Protein AF-A0A0C3GAE6-F1 (afdb_monomer_lite)

pLDDT: mean 83.47, std 18.11, range [34.97, 97.12]

Foldseek 3Di:
DDPPDDDPPPPPPPPVDDDDDDPPADWDWDADPVGWTKIGGPQDDPQWDWADDQVDQFIFTWHDDPLAIDTPGTMGTPLRGPCSVLLVQLCVLPVVDDSVDPVCSVVSVPDDRNGDDDDHDD

Radius of gyration: 21.61 Å; chains: 1; bounding box: 74×31×55 Å

Secondary structure (DSSP, 8-state):
-------------------PPP--S-EEEEE-TT--EEEEETT--TTPEEE--TT-SS-EEEEEETTEEEEEEE-EETT-STTHHHHHHHHHH-TT--TT--GGGGGTTTS--SS-------

Sequence (122 aa):
MLYEGLQPTLQTRQEEGVISFIDITPSFLIRTEKGMLGRVPSTAKSGDLVIVPLGGQVPIILRPCHDEFTFVGECYIHGFMDGEALADARKIADPTYDDIDRSWLEKLHEEAIPFPTQEYIL

Structure (mmCIF, N/CA/C/O backbone):
data_AF-A0A0C3GAE6-F1
#
_entry.id   AF-A0A0C3GAE6-F1
#
loop_
_atom_site.group_PDB
_atom_site.id
_atom_site.type_symbol
_atom_site.label_atom_id
_atom_site.label_alt_id
_atom_site.label_comp_id
_atom_site.label_asym_id
_atom_site.label_entity_id
_atom_site.label_seq_id
_atom_site.pdbx_PDB_ins_code
_atom_site.Cartn_x
_atom_site.Cartn_y
_atom_site.Cartn_z
_atom_site.occupancy
_atom_site.B_iso_or_equiv
_atom_site.auth_seq_id
_atom_site.auth_comp_id
_atom_site.auth_asym_id
_atom_site.auth_atom_id
_atom_site.pdbx_PDB_model_num
ATOM 1 N N . MET A 1 1 ? 52.279 -18.840 36.782 1.00 41.50 1 MET A N 1
ATOM 2 C CA . MET A 1 1 ? 51.184 -19.122 35.833 1.00 41.50 1 MET A CA 1
ATOM 3 C C . MET A 1 1 ? 50.021 -18.230 36.210 1.00 41.50 1 MET A C 1
ATOM 5 O O . MET A 1 1 ? 49.363 -18.488 37.208 1.00 41.50 1 MET A O 1
ATOM 9 N N . LEU A 1 2 ? 49.896 -17.115 35.493 1.00 34.97 2 LEU A N 1
ATOM 10 C CA . LEU A 1 2 ? 48.852 -16.108 35.658 1.00 34.97 2 LEU A CA 1
ATOM 11 C C . LEU A 1 2 ? 47.618 -16.587 34.884 1.00 34.97 2 LEU A C 1
ATOM 13 O O . LEU A 1 2 ? 47.743 -16.908 33.706 1.00 34.97 2 LEU A O 1
ATOM 17 N N . TYR A 1 3 ? 46.458 -16.659 35.535 1.00 35.94 3 TYR A N 1
ATOM 18 C CA . TYR A 1 3 ? 45.172 -16.762 34.847 1.00 35.94 3 TYR A CA 1
ATOM 19 C C . TYR A 1 3 ? 44.577 -15.355 34.782 1.00 35.94 3 TYR A C 1
ATOM 21 O O . TYR A 1 3 ? 43.879 -14.921 35.696 1.00 35.94 3 TYR A O 1
ATOM 29 N N . GLU A 1 4 ? 44.901 -14.629 33.714 1.00 40.06 4 GLU A N 1
ATOM 30 C CA . GLU A 1 4 ? 44.143 -13.449 33.300 1.00 40.06 4 GLU A CA 1
ATOM 31 C C . GLU A 1 4 ? 42.810 -13.936 32.721 1.00 40.06 4 GLU A C 1
ATOM 33 O O . GLU A 1 4 ? 42.722 -14.399 31.585 1.00 40.06 4 GLU A O 1
ATOM 38 N N . GLY A 1 5 ? 41.768 -13.912 33.551 1.00 41.84 5 GLY A N 1
ATOM 39 C CA . GLY A 1 5 ? 40.399 -14.151 33.115 1.00 41.84 5 GLY A CA 1
ATOM 40 C C . GLY A 1 5 ? 39.889 -12.940 32.341 1.00 41.84 5 GLY A C 1
ATOM 41 O O . GLY A 1 5 ? 39.734 -11.864 32.917 1.00 41.84 5 GLY A O 1
ATOM 42 N N . LEU A 1 6 ? 39.641 -13.135 31.044 1.00 42.88 6 LEU A N 1
ATOM 43 C CA . LEU A 1 6 ? 38.947 -12.207 30.151 1.00 42.88 6 LEU A CA 1
ATOM 44 C C . LEU A 1 6 ? 37.731 -11.576 30.852 1.00 42.88 6 LEU A C 1
ATOM 46 O O . LEU A 1 6 ? 36.758 -12.260 31.165 1.00 42.88 6 LEU A O 1
ATOM 50 N N . GLN A 1 7 ? 37.765 -10.259 31.044 1.00 43.19 7 GLN A N 1
ATOM 51 C CA . GLN A 1 7 ? 36.560 -9.463 31.269 1.00 43.19 7 GLN A CA 1
ATOM 52 C C . GLN A 1 7 ? 35.730 -9.524 29.974 1.00 43.19 7 GLN A C 1
ATOM 54 O O . GLN A 1 7 ? 36.258 -9.136 28.926 1.00 43.19 7 GLN A O 1
ATOM 59 N N . PRO A 1 8 ? 34.467 -9.992 29.981 1.00 38.06 8 PRO A N 1
ATOM 60 C CA . PRO A 1 8 ? 33.614 -9.884 28.809 1.00 38.06 8 PRO A CA 1
ATOM 61 C C . PRO A 1 8 ? 33.410 -8.399 28.529 1.00 38.06 8 PRO A C 1
ATOM 63 O O . PRO A 1 8 ? 32.757 -7.689 29.294 1.00 38.06 8 PRO A O 1
ATOM 66 N N . THR A 1 9 ? 34.005 -7.906 27.448 1.00 39.25 9 THR A N 1
ATOM 67 C CA . THR A 1 9 ? 33.728 -6.562 26.959 1.00 39.25 9 THR A CA 1
ATOM 68 C C . THR A 1 9 ? 32.305 -6.601 26.415 1.00 39.25 9 THR A C 1
ATOM 70 O O . THR A 1 9 ? 32.072 -7.045 25.294 1.00 39.25 9 THR A O 1
ATOM 73 N N . LEU A 1 10 ? 31.328 -6.201 27.233 1.00 37.59 10 LEU A N 1
ATOM 74 C CA . LEU A 1 10 ? 29.996 -5.857 26.753 1.00 37.59 10 LEU A CA 1
ATOM 75 C C . LEU A 1 10 ? 30.166 -4.638 25.846 1.00 37.59 10 LEU A C 1
ATOM 77 O O . LEU A 1 10 ? 30.114 -3.496 26.291 1.00 37.59 10 LEU A O 1
ATOM 81 N N . GLN A 1 11 ? 30.431 -4.884 24.566 1.00 40.62 11 GLN A N 1
ATOM 82 C CA . GLN A 1 11 ? 30.254 -3.880 23.534 1.00 40.62 11 GLN A CA 1
ATOM 83 C C . GLN A 1 11 ? 28.749 -3.679 23.392 1.00 40.62 11 GLN A C 1
ATOM 85 O O . GLN A 1 11 ? 28.080 -4.346 22.606 1.00 40.62 11 GLN A O 1
ATOM 90 N N . THR A 1 12 ? 28.194 -2.783 24.204 1.00 44.31 12 THR A N 1
ATOM 91 C CA . THR A 1 12 ? 26.893 -2.193 23.921 1.00 44.31 12 THR A CA 1
ATOM 92 C C . THR A 1 12 ? 27.008 -1.515 22.564 1.00 44.31 12 THR A C 1
ATOM 94 O O . THR A 1 12 ? 27.641 -0.466 22.448 1.00 44.31 12 THR A O 1
ATOM 97 N N . ARG A 1 13 ? 26.438 -2.130 21.521 1.00 43.00 13 ARG A N 1
ATOM 98 C CA . ARG A 1 13 ? 26.124 -1.422 20.279 1.00 43.00 13 ARG A CA 1
ATOM 99 C C . ARG A 1 13 ? 25.167 -0.297 20.665 1.00 43.00 13 ARG A C 1
ATOM 101 O O . ARG A 1 13 ? 23.995 -0.546 20.927 1.00 43.00 13 ARG A O 1
ATOM 108 N N . GLN A 1 14 ? 25.680 0.925 20.760 1.00 47.75 14 GLN A N 1
ATOM 109 C CA . GLN A 1 14 ? 24.846 2.105 20.596 1.00 47.75 14 GLN A CA 1
ATOM 110 C C . GLN A 1 14 ? 24.399 2.097 19.135 1.00 47.75 14 GLN A C 1
ATOM 112 O O . GLN A 1 14 ? 25.145 2.494 18.246 1.00 47.75 14 GLN A O 1
ATOM 117 N N . GLU A 1 15 ? 23.211 1.562 18.872 1.00 55.97 15 GLU A N 1
ATOM 118 C CA . GLU A 1 15 ? 22.473 1.982 17.689 1.00 55.97 15 GLU A CA 1
ATOM 119 C C . GLU A 1 15 ? 21.986 3.394 18.012 1.00 55.97 15 GLU A C 1
ATOM 121 O O . GLU A 1 15 ? 21.177 3.581 18.922 1.00 55.97 15 GLU A O 1
ATOM 126 N N . GLU A 1 16 ? 22.572 4.405 17.369 1.00 49.00 16 GLU A N 1
ATOM 127 C CA . GLU A 1 16 ? 22.118 5.790 17.496 1.00 49.00 16 GLU A CA 1
ATOM 128 C C . GLU A 1 16 ? 20.698 5.901 16.924 1.00 49.00 16 GLU A C 1
ATOM 130 O O . GLU A 1 16 ? 20.482 6.189 15.750 1.00 49.00 16 GLU A O 1
ATOM 135 N N . GLY A 1 17 ? 19.702 5.600 17.754 1.00 56.91 17 GLY A N 1
ATOM 136 C CA . GLY A 1 17 ? 18.298 5.757 17.420 1.00 56.91 17 GLY A CA 1
ATOM 137 C C . GLY A 1 17 ? 17.910 7.221 17.547 1.00 56.91 17 GLY A C 1
ATOM 138 O O . GLY A 1 17 ? 17.623 7.696 18.645 1.00 56.91 17 GLY A O 1
ATOM 139 N N . VAL A 1 18 ? 17.881 7.949 16.431 1.00 60.62 18 VAL A N 1
ATOM 140 C CA . VAL A 1 18 ? 17.176 9.232 16.383 1.00 60.62 18 VAL A CA 1
ATOM 141 C C . VAL A 1 18 ? 15.690 8.931 16.568 1.00 60.62 18 VAL A C 1
ATOM 143 O O . VAL A 1 18 ? 15.067 8.306 15.713 1.00 60.62 18 VAL A O 1
ATOM 146 N N . ILE A 1 19 ? 15.114 9.348 17.696 1.00 57.41 19 ILE A N 1
ATOM 147 C CA . ILE A 1 19 ? 13.665 9.282 17.901 1.00 57.41 19 ILE A CA 1
ATOM 148 C C . ILE A 1 19 ? 13.031 10.318 16.971 1.00 57.41 19 ILE A C 1
ATOM 150 O O . ILE A 1 19 ? 13.075 11.518 17.239 1.00 57.41 19 ILE A O 1
ATOM 154 N N . SER A 1 20 ? 12.443 9.862 15.872 1.00 65.56 20 SER A N 1
ATOM 155 C CA . SER A 1 20 ? 11.478 10.647 15.107 1.00 65.56 20 SER A CA 1
ATOM 156 C C . SER A 1 20 ? 10.098 10.536 15.755 1.00 65.56 20 SER A C 1
ATOM 158 O O . SER A 1 20 ? 9.780 9.534 16.399 1.00 65.56 20 SER A O 1
ATOM 160 N N . PHE A 1 21 ? 9.271 11.569 15.593 1.00 64.38 21 PHE A N 1
ATOM 161 C CA . PHE A 1 21 ? 7.898 11.580 16.092 1.00 64.38 21 PHE A CA 1
ATOM 162 C C . PHE A 1 21 ? 7.146 10.318 15.646 1.00 64.38 21 PHE A C 1
ATOM 164 O O . PHE A 1 21 ? 7.085 10.009 14.458 1.00 64.38 21 PHE A O 1
ATOM 171 N N . ILE A 1 22 ? 6.585 9.594 16.613 1.00 61.41 22 ILE A N 1
ATOM 172 C CA . ILE A 1 22 ? 5.644 8.504 16.369 1.00 61.41 22 ILE A CA 1
ATOM 173 C C . ILE A 1 22 ? 4.249 9.111 16.357 1.00 61.41 22 ILE A C 1
ATOM 175 O O . ILE A 1 22 ? 3.870 9.841 17.273 1.00 61.41 22 ILE A O 1
ATOM 179 N N . ASP A 1 23 ? 3.490 8.796 15.318 1.00 64.81 23 ASP A N 1
ATOM 180 C CA . ASP A 1 23 ? 2.057 9.034 15.282 1.00 64.81 23 ASP A CA 1
ATOM 181 C C . ASP A 1 23 ? 1.391 8.317 16.473 1.00 64.81 23 ASP A C 1
ATOM 183 O O . ASP A 1 23 ? 1.322 7.088 16.526 1.00 64.81 23 ASP A O 1
ATOM 187 N N . ILE A 1 24 ? 0.955 9.112 17.457 1.00 71.56 24 ILE A N 1
ATOM 188 C CA . ILE A 1 24 ? 0.352 8.653 18.718 1.00 71.56 24 ILE A CA 1
ATOM 189 C C . ILE A 1 24 ? -1.119 8.255 18.566 1.00 71.56 24 ILE A C 1
ATOM 191 O O . ILE A 1 24 ? -1.769 7.935 19.567 1.00 71.56 24 ILE A O 1
ATOM 195 N N . THR A 1 25 ? -1.682 8.309 17.355 1.00 80.69 25 THR A N 1
ATOM 196 C CA . THR A 1 25 ? -3.059 7.866 17.158 1.00 80.69 25 THR A CA 1
ATOM 197 C C . THR A 1 25 ? -3.185 6.375 17.493 1.00 80.69 25 THR A C 1
ATOM 199 O O . THR A 1 25 ? -2.312 5.568 17.140 1.00 80.69 25 THR A O 1
ATOM 202 N N . PRO A 1 26 ? -4.255 5.968 18.207 1.00 89.62 26 PRO A N 1
ATOM 203 C CA . PRO A 1 26 ? -4.442 4.565 18.531 1.00 89.62 26 PRO A CA 1
ATOM 204 C C . PRO A 1 26 ? -4.506 3.745 17.242 1.00 89.62 26 PRO A C 1
ATOM 206 O O . PRO A 1 26 ? -5.290 4.045 16.337 1.00 89.62 26 PRO A O 1
ATOM 209 N N . SER A 1 27 ? -3.676 2.709 17.175 1.00 93.06 27 SER A N 1
ATOM 210 C CA . SER A 1 27 ? -3.512 1.851 16.005 1.00 93.06 27 SER A CA 1
ATOM 211 C C . SER A 1 27 ? -3.473 0.383 16.409 1.00 93.06 27 SER A C 1
ATOM 213 O O . SER A 1 27 ? -3.192 0.041 17.560 1.00 93.06 27 SER A O 1
ATOM 215 N N . PHE A 1 28 ? -3.776 -0.489 15.453 1.00 94.94 28 PHE A N 1
ATOM 216 C CA . PHE A 1 28 ? -3.664 -1.932 15.607 1.00 94.94 28 PHE A CA 1
ATOM 217 C C . PHE A 1 28 ? -2.538 -2.475 14.740 1.00 94.94 28 PHE A C 1
ATOM 219 O O . PHE A 1 28 ? -2.361 -2.046 13.599 1.00 94.94 28 PHE A O 1
ATOM 226 N N . LEU A 1 29 ? -1.817 -3.460 15.277 1.00 96.19 29 LEU A N 1
ATOM 227 C CA . LEU A 1 29 ? -1.008 -4.357 14.464 1.00 96.19 29 LEU A CA 1
ATOM 228 C C . LEU A 1 29 ? -1.914 -5.443 13.896 1.00 96.19 29 LEU A C 1
ATOM 230 O O . LEU A 1 29 ? -2.662 -6.085 14.635 1.00 96.19 29 LEU A O 1
ATOM 234 N N . ILE A 1 30 ? -1.841 -5.637 12.586 1.00 96.31 30 ILE A N 1
ATOM 235 C CA . ILE A 1 30 ? -2.667 -6.599 11.864 1.00 96.31 30 ILE A CA 1
ATOM 236 C C . ILE A 1 30 ? -1.810 -7.552 11.046 1.00 96.31 30 ILE A C 1
ATOM 238 O O . ILE A 1 30 ? -0.677 -7.247 10.669 1.00 96.31 30 ILE A O 1
ATOM 242 N N . ARG A 1 31 ? -2.403 -8.697 10.722 1.00 96.44 31 ARG A N 1
ATOM 243 C CA . ARG A 1 31 ? -1.937 -9.584 9.664 1.00 96.44 31 ARG A CA 1
ATOM 244 C C . AR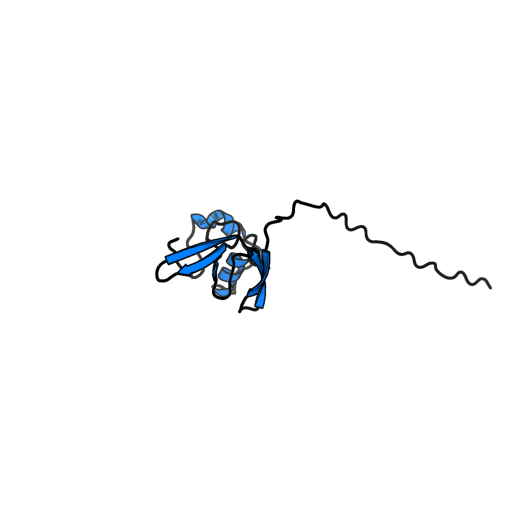G A 1 31 ? -3.037 -9.678 8.615 1.00 96.44 31 ARG A C 1
ATOM 246 O O . ARG A 1 31 ? -4.171 -9.997 8.962 1.00 96.44 31 ARG A O 1
ATOM 253 N N . THR A 1 32 ? -2.718 -9.392 7.358 1.00 94.06 32 THR A N 1
ATOM 254 C CA . THR A 1 32 ? -3.672 -9.548 6.250 1.00 94.06 32 THR A CA 1
ATOM 255 C C . THR A 1 32 ? -3.939 -11.030 5.975 1.00 94.06 32 THR A C 1
ATOM 257 O O . THR A 1 32 ? -3.173 -11.898 6.401 1.00 94.06 32 THR A O 1
ATOM 260 N N . GLU A 1 33 ? -4.991 -11.349 5.219 1.00 92.06 33 GLU A N 1
ATOM 261 C CA . GLU A 1 33 ? -5.283 -12.735 4.809 1.00 92.06 33 GLU A CA 1
ATOM 262 C C . GLU A 1 33 ? -4.137 -13.363 4.003 1.00 92.06 33 GLU A C 1
ATOM 264 O O . GLU A 1 33 ? -3.841 -14.548 4.148 1.00 92.06 33 GLU A O 1
ATOM 269 N N . LYS A 1 34 ? -3.415 -12.543 3.227 1.00 89.50 34 LYS A N 1
ATOM 270 C CA . LYS A 1 34 ? -2.200 -12.938 2.493 1.00 89.50 34 LYS A CA 1
ATOM 271 C C . LYS A 1 34 ? -0.964 -13.073 3.393 1.00 89.50 34 LYS A C 1
ATOM 273 O O . LYS A 1 34 ? 0.122 -13.377 2.918 1.00 89.50 34 LYS A O 1
ATOM 278 N N . GLY A 1 35 ? -1.120 -12.859 4.697 1.00 93.06 35 GLY A N 1
ATOM 279 C CA . GLY A 1 35 ? -0.088 -13.055 5.703 1.00 93.06 35 GLY A CA 1
ATOM 280 C C . GLY A 1 35 ? 0.857 -11.877 5.920 1.00 93.06 35 GLY A C 1
ATOM 281 O O . GLY A 1 35 ? 1.833 -12.043 6.648 1.00 93.06 35 GLY A O 1
ATOM 282 N N . MET A 1 36 ? 0.563 -10.712 5.341 1.00 93.88 36 MET A N 1
ATOM 283 C CA . MET A 1 36 ? 1.404 -9.513 5.427 1.00 93.88 36 MET A CA 1
ATOM 284 C C . MET A 1 36 ? 1.189 -8.802 6.763 1.00 93.88 36 MET A C 1
ATOM 286 O O . MET A 1 36 ? 0.052 -8.698 7.224 1.00 93.88 36 MET A O 1
ATOM 290 N N . LEU A 1 37 ? 2.264 -8.311 7.377 1.00 97.00 37 LEU A N 1
ATOM 291 C CA . LEU A 1 37 ? 2.208 -7.546 8.623 1.00 97.00 37 LEU A CA 1
ATOM 292 C C . LEU A 1 37 ? 1.907 -6.072 8.329 1.00 97.00 37 LEU A C 1
ATOM 294 O O . LEU A 1 37 ? 2.442 -5.509 7.375 1.00 97.00 37 LEU A O 1
ATOM 298 N N . GLY A 1 38 ? 1.093 -5.435 9.167 1.00 95.50 38 GLY A N 1
ATOM 299 C CA . GLY A 1 38 ? 0.771 -4.023 9.003 1.00 95.50 38 GLY A CA 1
ATOM 300 C C . GLY A 1 38 ? 0.362 -3.308 10.283 1.00 95.50 38 GLY A C 1
ATOM 301 O O . GLY A 1 38 ? 0.114 -3.933 11.314 1.00 95.50 38 GLY A O 1
ATOM 302 N N . ARG A 1 39 ? 0.270 -1.981 10.184 1.00 95.25 39 ARG A N 1
ATOM 303 C CA . ARG A 1 39 ? -0.273 -1.065 11.190 1.00 95.25 39 ARG A CA 1
ATOM 304 C C . ARG A 1 39 ? -1.427 -0.284 10.571 1.00 95.25 39 ARG A C 1
ATOM 306 O O . ARG A 1 39 ? -1.249 0.348 9.533 1.00 95.25 39 ARG A O 1
ATOM 313 N N . VAL A 1 40 ? -2.584 -0.298 11.223 1.00 96.00 40 VAL A N 1
ATOM 314 C CA . VAL A 1 40 ? -3.812 0.374 10.761 1.00 96.00 40 VAL A CA 1
ATOM 315 C C . VAL A 1 40 ? -4.409 1.257 11.858 1.00 96.00 40 VAL A C 1
ATOM 317 O O . VAL A 1 40 ? -4.117 1.024 13.036 1.00 96.00 40 VAL A O 1
ATOM 320 N N . PRO A 1 41 ? -5.272 2.233 11.524 1.00 95.38 41 PRO A N 1
ATOM 321 C CA . PRO A 1 41 ? -6.001 3.006 12.524 1.00 95.38 41 PRO A CA 1
ATOM 322 C C . PRO A 1 41 ? -6.844 2.096 13.427 1.00 95.38 41 PRO A C 1
ATOM 324 O O . PRO A 1 41 ? -7.398 1.096 12.977 1.00 95.38 41 PRO A O 1
ATOM 327 N N . SER A 1 42 ? -7.009 2.461 14.697 1.00 95.38 42 SER A N 1
ATOM 328 C CA . SER A 1 42 ? -7.874 1.738 15.654 1.00 95.38 42 SER A CA 1
ATOM 329 C C . SER A 1 42 ? -9.354 1.671 15.256 1.00 95.38 42 SER A C 1
ATOM 331 O O . SER A 1 42 ? -10.123 0.898 15.823 1.00 95.38 42 SER A O 1
ATOM 333 N N . THR A 1 43 ? -9.776 2.477 14.283 1.00 95.88 43 THR A N 1
ATOM 334 C CA . THR A 1 43 ? -11.117 2.439 13.690 1.00 95.88 43 THR A CA 1
ATOM 335 C C . THR A 1 43 ? -11.277 1.328 12.650 1.00 95.88 43 THR A C 1
ATOM 337 O O . THR A 1 43 ? -12.414 1.067 12.233 1.00 95.88 43 THR A O 1
ATOM 340 N N . ALA A 1 44 ? -10.182 0.677 12.240 1.00 96.94 44 ALA A N 1
ATOM 341 C CA . ALA A 1 44 ? -10.179 -0.447 11.313 1.00 96.94 44 ALA A CA 1
ATOM 342 C C . ALA A 1 44 ? -10.787 -1.710 11.940 1.00 96.94 44 ALA A C 1
ATOM 344 O O . ALA A 1 44 ? -10.749 -1.920 13.155 1.00 96.94 44 ALA A O 1
ATOM 345 N N . LYS A 1 45 ? -11.387 -2.552 11.100 1.00 96.38 45 LYS A N 1
ATOM 346 C CA . LYS A 1 45 ? -12.144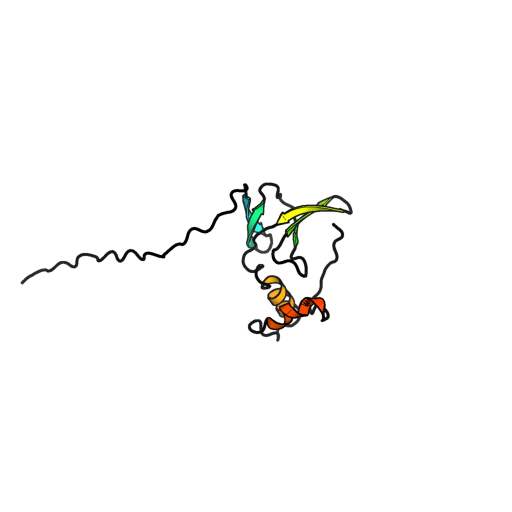 -3.748 11.482 1.00 96.38 45 LYS A CA 1
ATOM 347 C C . LYS A 1 45 ? -11.881 -4.882 10.491 1.00 96.38 45 LYS A C 1
ATOM 349 O O . LYS A 1 45 ? -11.443 -4.658 9.367 1.00 96.38 45 LYS A O 1
ATOM 354 N N . SER A 1 46 ? -12.185 -6.113 10.905 1.00 95.69 46 SER A N 1
ATOM 355 C CA . SER A 1 46 ? -12.170 -7.258 9.983 1.00 95.69 46 SER A CA 1
ATOM 356 C C . SER A 1 46 ? -13.140 -7.012 8.823 1.00 95.69 46 SER A C 1
ATOM 358 O O . SER A 1 46 ? -14.268 -6.579 9.059 1.00 95.69 46 SER A O 1
ATOM 360 N N . GLY A 1 47 ? -12.701 -7.296 7.596 1.00 95.06 47 GLY A N 1
ATOM 361 C CA . GLY A 1 47 ? -13.449 -7.014 6.367 1.00 95.06 47 GLY A CA 1
ATOM 362 C C . GLY A 1 47 ? -13.115 -5.671 5.710 1.00 95.06 47 GLY A C 1
ATOM 363 O O . GLY A 1 47 ? -13.533 -5.445 4.577 1.00 95.06 47 GLY A O 1
ATOM 364 N N . ASP A 1 48 ? -12.342 -4.801 6.369 1.00 97.12 48 ASP A N 1
ATOM 365 C CA . ASP A 1 48 ? -11.784 -3.624 5.705 1.00 97.12 48 ASP A CA 1
ATOM 366 C C . ASP A 1 48 ? -10.724 -4.034 4.667 1.00 97.12 48 ASP A C 1
ATOM 368 O O . ASP A 1 48 ? -9.990 -5.012 4.840 1.00 97.12 48 ASP A O 1
ATOM 372 N N . LEU A 1 49 ? -10.633 -3.261 3.588 1.00 95.81 49 LEU A N 1
ATOM 373 C CA . LEU A 1 49 ? -9.734 -3.492 2.465 1.00 95.81 49 LEU A CA 1
ATOM 374 C C . LEU A 1 49 ? -8.492 -2.613 2.580 1.00 95.81 49 LEU A C 1
ATOM 376 O O . LEU A 1 49 ? -8.600 -1.407 2.782 1.00 95.81 49 LEU A O 1
ATOM 380 N N . VAL A 1 50 ? -7.321 -3.215 2.376 1.00 95.81 50 VAL A N 1
ATOM 381 C CA . VAL A 1 50 ? -6.070 -2.488 2.124 1.00 95.81 50 VAL A CA 1
ATOM 382 C C . VAL A 1 50 ? -6.004 -2.162 0.637 1.00 95.81 50 VAL A C 1
ATOM 384 O O . VAL A 1 50 ? -6.007 -3.075 -0.189 1.00 95.81 50 VAL A O 1
ATOM 387 N N . ILE A 1 51 ? -5.897 -0.880 0.305 1.00 95.44 51 ILE A N 1
ATOM 388 C CA . ILE A 1 51 ? -5.823 -0.376 -1.067 1.00 95.44 51 ILE A CA 1
ATOM 389 C C . ILE A 1 51 ? -4.541 0.431 -1.239 1.00 95.44 51 ILE A C 1
ATOM 391 O O . ILE A 1 51 ? -4.190 1.232 -0.378 1.00 95.44 51 ILE A O 1
ATOM 395 N N . VAL A 1 52 ? -3.854 0.243 -2.364 1.00 94.56 52 VAL A N 1
ATOM 396 C CA . VAL A 1 52 ? -2.728 1.093 -2.767 1.00 94.56 52 VAL A CA 1
ATOM 397 C C . VAL A 1 52 ? -3.236 2.046 -3.850 1.00 94.56 52 VAL A C 1
ATOM 399 O O . VAL A 1 52 ? -3.406 1.616 -4.993 1.00 94.56 52 VAL A O 1
ATOM 402 N N . PRO A 1 53 ? -3.562 3.306 -3.510 1.00 92.50 53 PRO A N 1
ATOM 403 C CA . PRO A 1 53 ? -4.046 4.267 -4.491 1.00 92.50 53 PRO A CA 1
ATOM 404 C C . PRO A 1 53 ? -2.934 4.607 -5.485 1.00 92.50 53 PRO A C 1
ATOM 406 O O . PRO A 1 53 ? -1.812 4.929 -5.092 1.00 92.50 53 PRO A O 1
ATOM 409 N N . LEU A 1 54 ? -3.242 4.566 -6.782 1.00 90.06 54 LEU A N 1
ATOM 410 C CA . LEU A 1 54 ? -2.294 4.998 -7.809 1.00 90.06 54 LEU A CA 1
ATOM 411 C C . LEU A 1 54 ? -1.996 6.491 -7.641 1.00 90.06 54 LEU A C 1
ATOM 413 O O . LEU A 1 54 ? -2.910 7.305 -7.536 1.00 90.06 54 LEU A O 1
ATOM 417 N N . GLY A 1 55 ? -0.710 6.835 -7.589 1.00 83.38 55 GLY A N 1
ATOM 418 C CA . GLY A 1 55 ? -0.248 8.197 -7.309 1.00 83.38 55 GLY A CA 1
ATOM 419 C C . GLY A 1 55 ? -0.286 8.597 -5.828 1.00 83.38 55 GLY A C 1
ATOM 420 O O . GLY A 1 55 ? 0.173 9.686 -5.491 1.00 83.38 55 GLY A O 1
ATOM 421 N N . GLY A 1 56 ? -0.790 7.742 -4.934 1.00 85.38 56 GLY A N 1
ATOM 422 C CA . GLY A 1 56 ? -0.680 7.955 -3.494 1.00 85.38 56 GLY A CA 1
ATOM 423 C C . GLY A 1 56 ? 0.667 7.491 -2.945 1.00 85.38 56 GLY A C 1
ATOM 424 O O . GLY A 1 56 ? 1.296 6.579 -3.478 1.00 85.38 56 GLY A O 1
ATOM 425 N N . GLN A 1 57 ? 1.107 8.122 -1.857 1.00 82.12 57 GLN A N 1
ATOM 426 C CA . GLN A 1 57 ? 2.391 7.803 -1.221 1.00 82.12 57 GLN A CA 1
ATOM 427 C C . GLN A 1 57 ? 2.294 6.647 -0.217 1.00 82.12 57 GLN A C 1
ATOM 429 O O . GLN A 1 57 ? 3.311 6.050 0.128 1.00 82.12 57 GLN A O 1
ATOM 434 N N . VAL A 1 58 ? 1.085 6.337 0.261 1.00 90.56 58 VAL A N 1
ATOM 435 C CA . VAL A 1 58 ? 0.845 5.326 1.296 1.00 90.56 58 VAL A CA 1
ATOM 436 C C . VAL A 1 58 ? -0.406 4.495 0.986 1.00 90.56 58 VAL A C 1
ATOM 438 O O . VAL A 1 58 ? -1.352 5.014 0.381 1.00 90.56 58 VAL A O 1
ATOM 441 N N . PRO A 1 59 ? -0.454 3.217 1.404 1.00 95.31 59 PRO A N 1
ATOM 442 C CA . PRO A 1 59 ? -1.675 2.427 1.388 1.00 95.31 59 PRO A CA 1
ATOM 443 C C . PRO A 1 59 ? -2.758 3.029 2.291 1.00 95.31 59 PRO A C 1
ATOM 445 O O . PRO A 1 59 ? -2.482 3.624 3.335 1.00 95.31 59 PRO A O 1
ATOM 448 N N . ILE A 1 60 ? -4.015 2.806 1.927 1.00 95.81 60 ILE A N 1
ATOM 449 C CA . ILE A 1 60 ? -5.193 3.264 2.662 1.00 95.81 60 ILE A CA 1
ATOM 450 C C . ILE A 1 60 ? -6.106 2.098 3.021 1.00 95.81 60 ILE A C 1
ATOM 452 O O . ILE A 1 60 ? -6.075 1.036 2.398 1.00 95.81 60 ILE A O 1
ATOM 456 N N . ILE A 1 61 ? -6.954 2.324 4.016 1.00 96.94 61 ILE A N 1
ATOM 457 C CA . ILE A 1 61 ? -8.002 1.405 4.430 1.00 96.94 61 ILE A CA 1
ATOM 458 C C . ILE A 1 61 ? -9.352 1.927 3.943 1.00 96.94 61 ILE A C 1
ATOM 460 O O . ILE A 1 61 ? -9.773 3.030 4.307 1.00 96.94 61 ILE A O 1
ATOM 464 N N . LEU A 1 62 ? -10.047 1.106 3.157 1.00 96.81 62 LEU A N 1
ATOM 465 C CA . LEU A 1 62 ? -11.427 1.339 2.740 1.00 96.81 62 LEU A CA 1
ATOM 466 C C . LEU A 1 62 ? -12.359 0.321 3.382 1.00 96.81 62 LEU A C 1
ATOM 468 O O . LEU A 1 62 ? -12.079 -0.877 3.394 1.00 96.81 62 LEU A O 1
ATOM 472 N N . ARG A 1 63 ? -13.509 0.788 3.861 1.00 96.62 63 ARG A N 1
ATOM 473 C CA . ARG A 1 63 ? -14.585 -0.072 4.350 1.00 96.62 63 ARG A CA 1
ATOM 4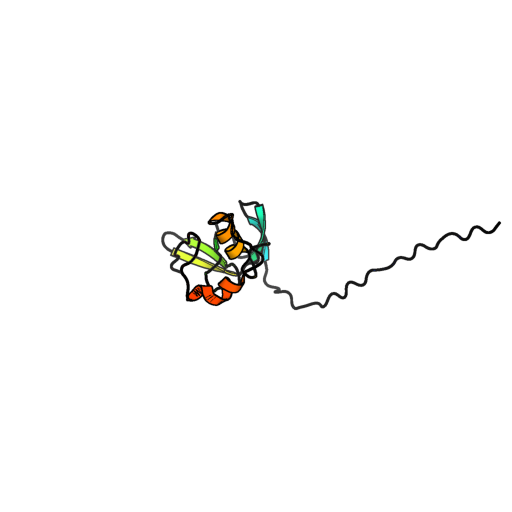74 C C . ARG A 1 63 ? -15.721 -0.120 3.329 1.00 96.62 63 ARG A C 1
ATOM 476 O O . ARG A 1 63 ? -16.338 0.923 3.108 1.00 96.62 63 ARG A O 1
ATOM 483 N N . PRO A 1 64 ? -16.037 -1.291 2.754 1.00 95.12 64 PRO A N 1
ATOM 484 C CA . PRO A 1 64 ? -17.212 -1.446 1.902 1.00 95.12 64 PRO A CA 1
ATOM 485 C C . PRO A 1 64 ? -18.510 -1.146 2.668 1.00 95.12 64 PRO A C 1
ATOM 487 O O . PRO A 1 64 ? -18.693 -1.611 3.797 1.00 95.12 64 PRO A O 1
ATOM 490 N N . CYS A 1 65 ? -19.421 -0.395 2.051 1.00 92.88 65 CYS A N 1
ATOM 491 C CA . CYS A 1 65 ? -20.748 -0.073 2.568 1.00 92.88 65 CYS A CA 1
ATOM 492 C C . CYS A 1 65 ? -21.766 -0.063 1.416 1.00 92.88 65 CYS A C 1
ATOM 494 O O . CYS A 1 65 ? -21.939 0.949 0.746 1.00 92.88 65 CYS A O 1
ATOM 496 N N . HIS A 1 66 ? -22.465 -1.183 1.198 1.00 89.38 66 HIS A N 1
ATOM 497 C CA . HIS A 1 66 ? -23.324 -1.379 0.018 1.00 89.38 66 HIS A CA 1
ATOM 498 C C . HIS A 1 66 ? -22.554 -1.097 -1.286 1.00 89.38 66 HIS A C 1
ATOM 500 O O . HIS A 1 66 ? -21.575 -1.790 -1.553 1.00 89.38 66 HIS A O 1
ATOM 506 N N . ASP A 1 67 ? -22.978 -0.090 -2.051 1.00 89.31 67 ASP A N 1
ATOM 507 C CA . ASP A 1 67 ? -22.383 0.315 -3.329 1.00 89.31 67 ASP A CA 1
ATOM 508 C C . ASP A 1 67 ? -21.325 1.427 -3.168 1.00 89.31 67 ASP A C 1
ATOM 510 O O . ASP A 1 67 ? -20.830 1.967 -4.155 1.00 89.31 67 ASP A O 1
ATOM 514 N N . GLU A 1 68 ? -20.972 1.776 -1.928 1.00 92.56 68 GLU A N 1
ATOM 515 C CA . GLU A 1 68 ? -20.047 2.857 -1.582 1.00 92.56 68 GLU A CA 1
ATOM 516 C C . GLU A 1 68 ? -18.890 2.356 -0.706 1.00 92.56 68 GLU A C 1
ATOM 518 O O . GLU A 1 68 ? -18.904 1.249 -0.154 1.00 92.56 68 GLU A O 1
ATOM 523 N N . PHE A 1 69 ? -17.880 3.208 -0.532 1.00 95.12 69 PHE A N 1
ATOM 524 C CA . PHE A 1 69 ? -16.758 2.961 0.364 1.00 95.12 69 PHE A CA 1
ATOM 525 C C . PHE A 1 69 ? -16.628 4.092 1.375 1.00 95.12 69 PHE A C 1
ATOM 527 O O . PHE A 1 69 ? -16.712 5.266 1.047 1.00 95.12 69 PHE A O 1
ATOM 534 N N . THR A 1 70 ? -16.366 3.742 2.630 1.00 95.38 70 THR A N 1
ATOM 535 C CA . THR A 1 70 ? -15.936 4.714 3.636 1.00 95.38 70 THR A CA 1
ATOM 536 C C . THR A 1 70 ? -14.419 4.684 3.746 1.00 95.38 70 THR A C 1
ATOM 538 O O . THR A 1 70 ? -13.835 3.633 4.024 1.00 95.38 70 THR A O 1
ATOM 541 N N . PHE A 1 71 ? -13.777 5.839 3.592 1.00 95.06 71 PHE A N 1
ATOM 542 C CA . PHE A 1 71 ? -12.365 6.003 3.926 1.00 95.06 71 PHE A CA 1
AT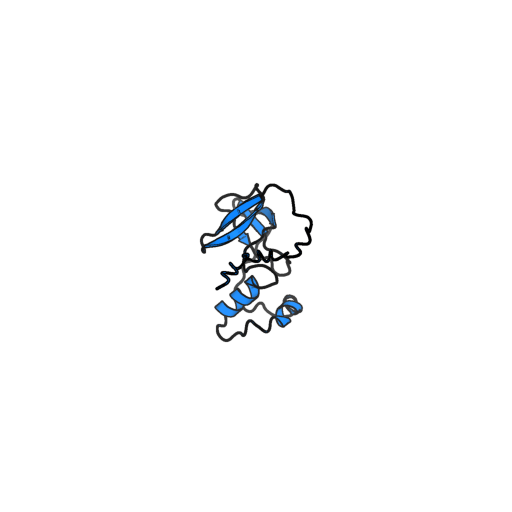OM 543 C C . PHE A 1 71 ? -12.158 5.882 5.444 1.00 95.06 71 PHE A C 1
ATOM 545 O O . PHE A 1 71 ? -12.739 6.639 6.222 1.00 95.06 71 PHE A O 1
ATOM 552 N N . VAL A 1 72 ? -11.345 4.915 5.875 1.00 96.06 72 VAL A N 1
ATOM 553 C CA . VAL A 1 72 ? -11.061 4.665 7.300 1.00 96.06 72 VAL A CA 1
ATOM 554 C C . VAL A 1 72 ? -9.786 5.380 7.746 1.00 96.06 72 VAL A C 1
ATOM 556 O O . VAL A 1 72 ? -9.730 5.873 8.873 1.00 96.06 72 VAL A O 1
ATOM 559 N N . GLY A 1 73 ? -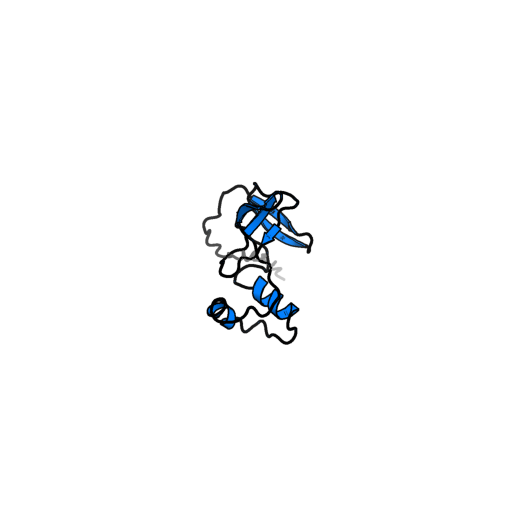8.775 5.435 6.878 1.00 94.38 73 GLY A N 1
ATOM 560 C CA . GLY A 1 73 ? -7.506 6.111 7.136 1.00 94.38 73 GLY A CA 1
ATOM 561 C C . GLY A 1 73 ? -6.334 5.494 6.380 1.00 94.38 73 GLY A C 1
ATOM 562 O O . GLY A 1 73 ? -6.473 4.478 5.703 1.00 94.38 73 GLY A O 1
ATOM 563 N N . GLU A 1 74 ? -5.167 6.109 6.513 1.00 94.44 74 GLU A N 1
ATOM 564 C CA . GLU A 1 74 ? -3.902 5.600 5.976 1.00 94.44 74 GLU A CA 1
ATOM 565 C C . GLU A 1 74 ? -3.383 4.420 6.805 1.00 94.44 74 GLU A C 1
ATOM 567 O O . GLU A 1 74 ? -3.698 4.277 7.991 1.00 94.44 74 GLU A O 1
ATOM 572 N N . CYS A 1 75 ? -2.571 3.560 6.196 1.00 94.75 75 CYS A N 1
ATOM 573 C CA . CYS A 1 75 ? -1.963 2.431 6.882 1.00 94.75 75 CYS A CA 1
ATOM 574 C C . CYS A 1 75 ? -0.548 2.138 6.394 1.00 94.75 75 CYS A C 1
ATOM 576 O O . CYS A 1 75 ? -0.142 2.514 5.299 1.00 94.75 75 CYS A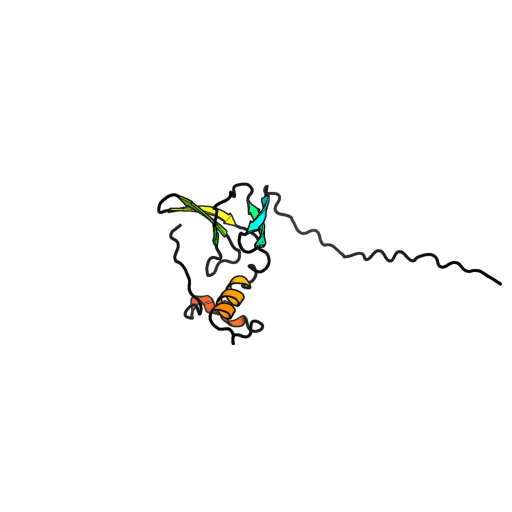 O 1
ATOM 578 N N . TYR A 1 76 ? 0.195 1.419 7.229 1.00 94.69 76 TYR A N 1
ATOM 579 C CA . TYR A 1 76 ? 1.470 0.831 6.854 1.00 94.69 76 TYR A CA 1
ATOM 580 C C . TYR A 1 76 ? 1.268 -0.659 6.624 1.00 94.69 76 TYR A C 1
ATOM 582 O O . TYR A 1 76 ? 0.790 -1.357 7.520 1.00 94.69 76 TYR A O 1
ATOM 590 N N . ILE A 1 77 ? 1.690 -1.158 5.470 1.00 95.62 77 ILE A N 1
ATOM 591 C CA . ILE A 1 77 ? 1.808 -2.589 5.202 1.00 95.62 77 ILE A CA 1
ATOM 592 C C . ILE A 1 77 ? 3.258 -2.856 4.816 1.00 95.62 77 ILE A C 1
ATOM 594 O O . ILE A 1 77 ? 3.826 -2.170 3.966 1.00 95.62 77 ILE A O 1
ATOM 598 N N . HIS A 1 78 ? 3.866 -3.840 5.469 1.00 93.81 78 HIS A N 1
ATOM 599 C CA . HIS A 1 78 ? 5.235 -4.225 5.167 1.00 93.81 78 HIS A CA 1
ATOM 600 C C . HIS A 1 78 ? 5.337 -4.726 3.721 1.00 93.81 78 HIS A C 1
ATOM 602 O O . HIS A 1 78 ? 4.560 -5.597 3.327 1.00 93.81 78 HIS A O 1
ATOM 608 N N . GLY A 1 79 ? 6.285 -4.186 2.951 1.00 91.44 79 GLY A N 1
ATOM 609 C CA . GLY A 1 79 ? 6.477 -4.527 1.539 1.00 91.44 79 GLY A CA 1
ATOM 610 C C . GLY A 1 79 ? 5.609 -3.730 0.557 1.00 91.44 79 GLY A C 1
ATOM 611 O O . GLY A 1 79 ? 5.581 -4.053 -0.624 1.00 91.44 79 GLY A O 1
ATOM 612 N N . PHE A 1 80 ? 4.798 -2.774 1.029 1.00 93.81 80 PHE A N 1
ATOM 613 C CA . PHE A 1 80 ? 3.784 -2.079 0.213 1.00 93.81 80 PHE A CA 1
ATOM 614 C C . PHE A 1 80 ? 3.987 -0.556 0.152 1.00 93.81 80 PHE A C 1
ATOM 616 O O . PHE A 1 80 ? 3.171 0.152 -0.438 1.00 93.81 80 PHE A O 1
ATOM 623 N N . MET A 1 81 ? 5.051 -0.047 0.771 1.00 89.38 81 MET A N 1
ATOM 624 C CA . MET A 1 81 ? 5.404 1.377 0.777 1.00 89.38 81 MET A CA 1
ATOM 625 C C . MET A 1 81 ? 6.387 1.676 -0.359 1.00 89.38 81 MET A C 1
ATOM 627 O O . MET A 1 81 ? 6.854 0.754 -1.020 1.00 89.38 81 MET A O 1
ATOM 631 N N . ASP A 1 82 ? 6.691 2.952 -0.606 1.00 87.94 82 ASP A N 1
ATOM 632 C CA . ASP A 1 82 ? 7.764 3.373 -1.526 1.00 87.94 82 ASP A CA 1
ATOM 633 C C . ASP A 1 82 ? 7.709 2.696 -2.914 1.00 87.94 82 ASP A C 1
ATOM 635 O O . ASP A 1 82 ? 8.721 2.360 -3.531 1.00 87.94 82 ASP A O 1
ATOM 639 N N . GLY A 1 83 ? 6.488 2.459 -3.405 1.00 89.38 83 GLY A N 1
ATOM 640 C CA . GLY A 1 83 ? 6.233 1.831 -4.701 1.00 89.38 83 GLY A CA 1
ATOM 641 C C . GLY A 1 83 ? 6.479 0.320 -4.772 1.00 89.38 83 GLY A C 1
ATOM 642 O O . GLY A 1 83 ? 6.299 -0.260 -5.841 1.00 89.38 83 GLY A O 1
ATOM 643 N N . GLU A 1 84 ? 6.834 -0.345 -3.670 1.00 92.25 84 GLU A N 1
ATOM 644 C CA . GLU A 1 84 ? 7.075 -1.795 -3.621 1.00 92.25 84 GLU A CA 1
ATOM 645 C C . GLU A 1 84 ? 5.849 -2.595 -4.072 1.00 92.25 84 GLU A C 1
ATOM 647 O O . GLU A 1 84 ? 5.971 -3.472 -4.923 1.00 92.25 84 GLU A O 1
ATOM 652 N N . ALA A 1 85 ? 4.648 -2.213 -3.623 1.00 93.06 85 ALA A N 1
ATOM 653 C CA . ALA A 1 85 ? 3.408 -2.865 -4.050 1.00 93.06 85 ALA A CA 1
ATOM 654 C C . ALA A 1 85 ? 3.194 -2.810 -5.575 1.00 93.06 85 ALA A C 1
ATOM 656 O O . ALA A 1 85 ? 2.661 -3.749 -6.167 1.00 93.06 85 ALA A O 1
ATOM 657 N N . LEU A 1 86 ? 3.600 -1.709 -6.218 1.00 93.00 86 LEU A N 1
ATOM 658 C CA . LEU A 1 86 ? 3.474 -1.522 -7.664 1.00 93.00 86 LEU A CA 1
ATOM 659 C C . LEU A 1 86 ? 4.537 -2.331 -8.416 1.00 93.00 86 LEU A C 1
ATOM 661 O O . LEU A 1 86 ? 4.235 -2.929 -9.449 1.00 93.00 86 LEU A O 1
ATOM 665 N N . ALA A 1 87 ? 5.764 -2.376 -7.894 1.00 92.56 87 ALA A N 1
ATOM 666 C CA . ALA A 1 87 ? 6.827 -3.218 -8.432 1.00 92.56 87 ALA A CA 1
ATOM 667 C C . ALA A 1 87 ? 6.443 -4.707 -8.364 1.00 92.56 87 ALA A C 1
ATOM 669 O O . ALA A 1 87 ? 6.571 -5.415 -9.363 1.00 92.56 87 ALA A O 1
ATOM 670 N N . ASP A 1 88 ? 5.883 -5.156 -7.239 1.00 93.12 88 ASP A N 1
ATOM 671 C CA . ASP A 1 88 ? 5.384 -6.521 -7.061 1.00 93.12 88 ASP A CA 1
ATOM 672 C C . ASP A 1 88 ? 4.232 -6.834 -8.023 1.00 93.12 88 ASP A C 1
ATOM 674 O O . ASP A 1 88 ? 4.245 -7.872 -8.687 1.00 93.12 88 ASP A O 1
ATOM 678 N N . ALA A 1 89 ? 3.256 -5.929 -8.161 1.00 93.38 89 ALA A N 1
ATOM 679 C CA . ALA A 1 89 ? 2.152 -6.094 -9.108 1.00 93.38 89 ALA A CA 1
ATOM 680 C C . ALA A 1 89 ? 2.653 -6.223 -10.555 1.00 93.38 89 ALA A C 1
ATOM 682 O O . ALA A 1 89 ? 2.195 -7.098 -11.296 1.00 93.38 89 ALA A O 1
ATOM 683 N N . ARG A 1 90 ? 3.641 -5.406 -10.942 1.00 94.38 90 ARG A N 1
ATOM 684 C CA . ARG A 1 90 ? 4.289 -5.495 -12.253 1.00 94.38 90 ARG A CA 1
ATOM 685 C C . ARG A 1 90 ? 5.044 -6.809 -12.426 1.00 94.38 90 ARG A C 1
ATOM 687 O O . ARG A 1 90 ? 4.883 -7.436 -13.462 1.00 94.38 90 ARG A O 1
ATOM 694 N N . LYS A 1 91 ? 5.802 -7.261 -11.426 1.00 94.81 91 LYS A N 1
ATOM 695 C CA . LYS A 1 91 ? 6.544 -8.536 -11.458 1.00 94.81 91 LYS A CA 1
ATOM 696 C C . LYS A 1 91 ? 5.622 -9.752 -11.558 1.00 94.81 91 LYS A C 1
ATOM 698 O O . LYS A 1 91 ? 5.968 -10.747 -12.185 1.00 94.81 91 LYS A O 1
ATOM 703 N N . ILE A 1 92 ? 4.430 -9.674 -10.963 1.00 93.50 92 ILE A N 1
ATOM 704 C CA . ILE A 1 92 ? 3.386 -10.696 -11.116 1.00 93.50 92 ILE A CA 1
ATOM 705 C C . ILE A 1 92 ? 2.840 -10.709 -12.552 1.00 93.50 92 ILE A C 1
ATOM 707 O O . ILE A 1 92 ? 2.623 -11.788 -13.104 1.00 93.50 92 ILE A O 1
ATOM 711 N N . ALA A 1 93 ? 2.608 -9.537 -13.153 1.00 94.44 93 ALA A N 1
ATOM 712 C CA . ALA A 1 93 ? 2.090 -9.416 -14.519 1.00 94.44 93 ALA A CA 1
ATOM 713 C C . ALA A 1 93 ? 3.140 -9.758 -15.595 1.00 94.44 93 ALA A C 1
ATOM 715 O O . ALA A 1 93 ? 2.810 -10.367 -16.612 1.00 94.44 93 ALA A O 1
ATOM 716 N N . ASP A 1 94 ? 4.397 -9.401 -15.348 1.00 94.69 94 ASP A N 1
ATOM 717 C CA . ASP A 1 94 ? 5.562 -9.663 -16.183 1.00 94.69 94 ASP A CA 1
ATOM 718 C C . ASP A 1 94 ? 6.711 -10.203 -15.311 1.00 94.69 94 ASP A C 1
ATOM 720 O O . ASP A 1 94 ? 7.489 -9.428 -14.751 1.00 94.69 94 ASP A O 1
ATOM 724 N N . PRO A 1 95 ? 6.867 -11.537 -15.209 1.00 94.94 95 PRO A N 1
ATOM 725 C CA . PRO A 1 95 ? 7.940 -12.154 -14.429 1.00 94.94 95 PRO A CA 1
ATOM 726 C C . PRO A 1 95 ? 9.359 -11.850 -14.925 1.00 94.94 95 PRO A C 1
ATOM 728 O O . PRO A 1 95 ? 10.320 -12.196 -14.238 1.00 94.94 95 PRO A O 1
ATOM 731 N N . THR A 1 96 ? 9.509 -11.261 -16.118 1.00 93.94 96 THR A N 1
ATOM 732 C CA . THR A 1 96 ? 10.811 -10.846 -16.661 1.00 93.94 96 THR A CA 1
ATOM 733 C C . THR A 1 96 ? 11.222 -9.443 -16.216 1.00 93.94 96 THR A C 1
ATOM 735 O O . THR A 1 96 ? 12.367 -9.050 -16.436 1.00 93.94 96 THR A O 1
ATOM 738 N N . TYR A 1 97 ? 10.316 -8.707 -15.565 1.00 92.19 97 TYR A N 1
ATOM 739 C CA . TYR A 1 97 ? 10.577 -7.388 -15.006 1.00 92.19 97 TYR A CA 1
ATOM 740 C C . TYR A 1 97 ? 11.676 -7.430 -13.928 1.00 92.19 97 TYR A C 1
ATOM 742 O O . TYR A 1 97 ? 11.593 -8.195 -12.964 1.00 92.19 97 TYR A O 1
ATOM 750 N N . ASP A 1 98 ? 12.685 -6.569 -14.091 1.00 90.00 98 ASP A N 1
ATOM 751 C CA . ASP A 1 98 ? 13.737 -6.315 -13.105 1.00 90.00 98 ASP A CA 1
ATOM 752 C C . ASP A 1 98 ? 13.278 -5.241 -12.107 1.00 90.00 98 ASP A C 1
ATOM 754 O O . ASP A 1 98 ? 13.154 -4.062 -12.440 1.00 90.00 98 ASP A O 1
ATOM 758 N N . ASP A 1 99 ? 13.028 -5.656 -10.866 1.00 85.06 99 ASP A N 1
ATOM 759 C CA . ASP A 1 99 ? 12.528 -4.813 -9.780 1.00 85.06 99 ASP A CA 1
ATOM 760 C C . ASP A 1 99 ? 13.578 -3.866 -9.179 1.00 85.06 99 ASP A C 1
ATOM 762 O O . ASP A 1 99 ? 13.239 -3.078 -8.285 1.00 85.06 99 ASP A O 1
ATOM 766 N N . ILE A 1 100 ? 14.819 -3.903 -9.683 1.00 87.12 100 ILE A N 1
ATOM 767 C CA . ILE A 1 100 ? 15.864 -2.917 -9.381 1.00 87.12 100 ILE A CA 1
ATOM 768 C C . ILE A 1 100 ? 15.558 -1.581 -10.074 1.00 87.12 100 ILE A C 1
ATOM 770 O O . ILE A 1 100 ? 15.706 -0.528 -9.451 1.00 87.12 100 ILE A O 1
ATOM 774 N N . ASP A 1 101 ? 15.105 -1.596 -11.335 1.00 87.25 101 ASP A N 1
ATOM 775 C CA . ASP A 1 101 ? 14.720 -0.373 -12.048 1.00 87.25 101 ASP A CA 1
ATOM 776 C C . ASP A 1 101 ? 13.251 -0.021 -11.778 1.00 87.25 101 ASP A C 1
ATOM 778 O O . ASP A 1 101 ? 12.307 -0.572 -12.357 1.00 87.25 101 ASP A O 1
ATOM 782 N N . ARG A 1 102 ? 13.061 0.944 -10.876 1.00 88.19 102 ARG A N 1
ATOM 783 C CA . ARG A 1 102 ? 11.753 1.509 -10.520 1.00 88.19 102 ARG A CA 1
ATOM 784 C C . ARG A 1 102 ? 11.555 2.933 -11.045 1.00 88.19 102 ARG A C 1
ATOM 786 O O . ARG A 1 102 ? 10.591 3.584 -10.653 1.00 88.19 102 ARG A O 1
ATOM 793 N N . SER A 1 103 ? 12.418 3.413 -11.947 1.00 88.44 103 SER A N 1
ATOM 794 C CA . SER A 1 103 ? 12.339 4.779 -12.501 1.00 88.44 103 SER A CA 1
ATOM 795 C C . SER A 1 103 ? 11.011 5.064 -13.212 1.00 88.44 103 SER A C 1
ATOM 797 O O . SER A 1 103 ? 10.533 6.195 -13.238 1.00 88.44 103 SER A O 1
ATOM 799 N N . TRP A 1 104 ? 10.357 4.022 -13.728 1.00 88.94 104 TRP A N 1
ATOM 800 C CA . TRP A 1 104 ? 9.032 4.109 -14.338 1.00 88.94 104 TRP A CA 1
ATOM 801 C C . TRP A 1 104 ? 7.934 4.591 -13.372 1.00 88.94 104 TRP A C 1
ATOM 803 O O . TRP A 1 104 ? 6.936 5.143 -13.830 1.00 88.94 104 TRP A O 1
ATOM 813 N N . LEU A 1 105 ? 8.106 4.441 -12.049 1.00 88.31 105 LEU A N 1
ATOM 814 C CA . LEU A 1 105 ? 7.150 4.949 -11.057 1.00 88.31 105 LEU A CA 1
ATOM 815 C C . LEU A 1 105 ? 7.007 6.477 -11.121 1.00 88.31 105 LEU A C 1
ATOM 817 O O . LEU A 1 105 ? 5.929 7.003 -10.857 1.00 88.31 105 LEU A O 1
ATOM 821 N N . GLU A 1 106 ? 8.057 7.193 -11.531 1.00 86.50 106 GLU A N 1
ATOM 822 C CA . GLU A 1 106 ? 8.019 8.651 -11.717 1.00 86.50 106 GLU A CA 1
ATOM 823 C C . GLU A 1 106 ? 7.115 9.056 -12.895 1.00 86.50 106 GLU A C 1
ATOM 825 O O . GLU A 1 106 ? 6.560 10.155 -12.922 1.00 86.50 106 GLU A O 1
ATOM 830 N N . LYS A 1 107 ? 6.910 8.135 -13.842 1.00 86.50 107 LYS A N 1
ATOM 831 C CA . LYS A 1 107 ? 6.119 8.318 -15.067 1.00 86.50 107 LYS A CA 1
ATOM 832 C C . LYS A 1 107 ? 4.776 7.595 -15.021 1.00 86.50 107 LYS A C 1
ATOM 834 O O . LYS A 1 107 ? 4.122 7.437 -16.049 1.00 86.50 107 LYS A O 1
ATOM 839 N N . LEU A 1 108 ? 4.326 7.191 -13.829 1.00 85.19 108 LEU A N 1
ATOM 840 C CA . LEU A 1 108 ? 3.066 6.462 -13.635 1.00 85.19 108 LEU A CA 1
ATOM 841 C C . LEU A 1 108 ? 1.845 7.197 -14.223 1.00 85.19 108 LEU A C 1
ATOM 843 O O . LEU A 1 108 ? 0.844 6.569 -14.545 1.00 85.19 108 LEU A O 1
ATOM 847 N N . HIS A 1 109 ? 1.925 8.524 -14.352 1.00 82.81 109 HIS A N 1
ATOM 848 C CA . HIS A 1 109 ? 0.868 9.376 -14.897 1.00 82.81 109 HIS A CA 1
ATOM 849 C C . HIS A 1 109 ? 0.924 9.559 -16.427 1.00 82.81 109 HIS A C 1
ATOM 851 O O . HIS A 1 109 ? -0.003 10.128 -17.001 1.00 82.81 109 HIS A O 1
ATOM 857 N N . GLU A 1 110 ? 2.002 9.121 -17.081 1.00 85.81 110 GLU A N 1
ATOM 858 C CA . GLU A 1 110 ? 2.236 9.295 -18.523 1.00 85.81 110 GLU A CA 1
ATOM 859 C C . GLU A 1 110 ? 1.982 8.002 -19.307 1.00 85.81 110 GLU A C 1
ATOM 861 O O . GLU A 1 110 ? 1.541 8.039 -20.457 1.00 85.81 110 GLU A O 1
ATOM 866 N N . GLU A 1 111 ? 2.260 6.854 -18.689 1.00 82.62 111 GLU A N 1
ATOM 867 C CA . GLU A 1 111 ? 2.224 5.542 -19.328 1.00 82.62 111 GLU A CA 1
ATOM 868 C C . GLU A 1 111 ? 1.019 4.705 -18.874 1.00 82.62 111 GLU A C 1
ATOM 870 O O . GLU A 1 111 ? 0.421 4.925 -17.820 1.00 82.62 111 GLU A O 1
ATOM 875 N N . ALA A 1 112 ? 0.649 3.708 -19.682 1.00 86.50 112 ALA A N 1
ATOM 876 C CA . ALA A 1 112 ? -0.380 2.750 -19.296 1.00 86.50 112 ALA A CA 1
ATOM 877 C C . ALA A 1 112 ? 0.107 1.878 -18.127 1.00 86.50 112 ALA A C 1
ATOM 879 O O . ALA A 1 112 ? 1.245 1.407 -18.124 1.00 86.50 112 ALA A O 1
ATOM 880 N N . ILE A 1 113 ? -0.775 1.616 -17.159 1.00 91.44 113 ILE A N 1
ATOM 881 C CA . ILE A 1 113 ? -0.439 0.784 -16.000 1.00 91.44 113 ILE A CA 1
ATOM 882 C C . ILE A 1 113 ? -0.151 -0.660 -16.460 1.00 91.44 113 ILE A C 1
ATOM 884 O O . ILE A 1 113 ? -1.015 -1.273 -17.093 1.00 91.44 113 ILE A O 1
ATOM 888 N N . PRO A 1 114 ? 1.027 -1.239 -16.143 1.00 91.38 114 PRO A N 1
ATOM 889 C CA . PRO A 1 114 ? 1.461 -2.529 -16.690 1.00 91.38 114 PRO A CA 1
ATOM 890 C C . PRO A 1 114 ? 0.890 -3.746 -15.940 1.00 91.38 114 PRO A C 1
ATOM 892 O O . PRO A 1 114 ? 1.411 -4.853 -16.054 1.00 91.38 114 PRO A O 1
ATOM 895 N N . PHE A 1 115 ? -0.159 -3.558 -15.145 1.00 93.00 115 PHE A N 1
ATOM 896 C CA . PHE A 1 115 ? -0.828 -4.606 -14.380 1.00 93.00 115 PHE A CA 1
ATOM 897 C C . PHE A 1 115 ? -2.312 -4.266 -14.201 1.00 93.00 115 PHE A C 1
ATOM 899 O O . PHE A 1 115 ? -2.695 -3.099 -14.305 1.00 93.00 115 PHE A O 1
ATOM 906 N N . PRO A 1 116 ? -3.167 -5.266 -13.924 1.00 92.44 116 PRO A N 1
ATOM 907 C CA . PRO A 1 116 ? -4.581 -5.027 -13.672 1.00 92.44 116 PRO A CA 1
ATOM 908 C C . PRO A 1 116 ? -4.803 -4.111 -12.465 1.00 92.44 116 PRO A C 1
ATOM 910 O O . PRO A 1 116 ? -4.179 -4.282 -11.417 1.00 92.44 116 PRO A O 1
ATOM 913 N N . THR A 1 117 ? -5.743 -3.182 -12.598 1.00 92.81 117 THR A N 1
ATOM 914 C CA . THR A 1 117 ? -6.182 -2.275 -11.534 1.00 92.81 117 THR A CA 1
ATOM 915 C C . THR A 1 117 ? -7.696 -2.355 -11.379 1.00 92.81 117 THR A C 1
ATOM 917 O O . THR A 1 117 ? -8.402 -2.869 -12.249 1.00 92.81 117 THR A O 1
ATOM 920 N N . GLN A 1 118 ? -8.197 -1.869 -10.247 1.00 91.75 118 GLN A N 1
ATOM 921 C CA . GLN A 1 118 ? -9.625 -1.736 -9.996 1.00 91.75 118 GLN A CA 1
ATOM 922 C C . GLN A 1 118 ? -9.939 -0.277 -9.679 1.00 91.75 118 GLN A C 1
ATOM 924 O O . GLN A 1 118 ? -9.228 0.364 -8.904 1.00 91.75 118 GLN A O 1
ATOM 929 N N . GLU A 1 119 ? -11.004 0.235 -10.286 1.00 90.31 119 GLU A N 1
ATOM 930 C CA . GLU A 1 119 ? -11.503 1.578 -10.020 1.00 90.31 119 GLU A CA 1
ATOM 931 C C . GLU A 1 119 ? -12.412 1.566 -8.788 1.00 90.31 119 GLU A C 1
ATOM 933 O O . GLU A 1 119 ? -13.280 0.703 -8.641 1.00 90.31 119 GLU A O 1
ATOM 938 N N . TYR A 1 120 ? -12.199 2.540 -7.906 1.00 85.75 120 TYR A N 1
ATOM 939 C CA . TYR A 1 120 ? -13.016 2.782 -6.723 1.00 85.75 120 TYR A CA 1
ATOM 940 C C . TYR A 1 120 ? -13.509 4.226 -6.765 1.00 85.75 120 TYR A C 1
ATOM 942 O O . TYR A 1 120 ? -12.719 5.143 -6.993 1.00 85.75 120 TYR A O 1
ATOM 950 N N . ILE A 1 121 ? -14.804 4.419 -6.528 1.00 83.25 121 ILE A N 1
ATOM 951 C CA . ILE A 1 121 ? -15.400 5.737 -6.301 1.00 83.25 121 ILE A CA 1
ATOM 952 C C . ILE A 1 121 ? -15.549 5.878 -4.784 1.00 83.25 121 ILE A C 1
ATOM 954 O O . ILE A 1 121 ? -16.188 5.033 -4.153 1.00 83.25 121 ILE A O 1
ATOM 958 N N . LEU A 1 122 ? -14.879 6.885 -4.217 1.00 73.88 122 LEU A N 1
ATOM 959 C CA . LEU A 1 122 ? -14.861 7.191 -2.781 1.00 73.88 122 LEU A CA 1
ATOM 960 C C . LEU A 1 122 ? -15.847 8.305 -2.434 1.00 73.88 122 LEU A C 1
ATOM 962 O O . LEU A 1 122 ? -15.986 9.232 -3.265 1.00 73.88 122 LEU A O 1
#

Organism: Oidiodendron maius (strain Zn) (NCBI:txid913774)